Protein AF-A0A401PAD2-F1 (afdb_monomer)

Radius of gyration: 13.02 Å; Cα contacts (8 Å, |Δi|>4): 38; chains: 1; bounding box: 33×26×28 Å

Mean predicted aligned error: 3.1 Å

Organism: Scyliorhinus torazame (NCBI:txid75743)

Sequence (62 aa):
AISCHYASSHCYYIDVKGTTQENIEQEILELGRTKYGIYSDLTMADIWFLKGRLVQGERINL

pLDDT: mean 94.1, std 4.63, range [78.69, 98.38]

Structure (mmCIF, N/CA/C/O backbone):
data_AF-A0A401PAD2-F1
#
_entry.id   AF-A0A401PAD2-F1
#
loop_
_atom_site.group_PDB
_atom_site.id
_atom_site.type_symbol
_atom_site.label_atom_id
_atom_site.label_alt_id
_atom_site.label_comp_id
_atom_site.label_asym_id
_atom_site.label_entity_id
_atom_site.label_seq_id
_atom_site.pdbx_PDB_ins_code
_atom_site.Cartn_x
_atom_site.Cartn_y
_atom_site.Cartn_z
_atom_site.occupancy
_atom_site.B_iso_or_equiv
_atom_site.auth_seq_id
_atom_site.auth_comp_id
_atom_site.auth_asym_id
_atom_site.auth_atom_id
_atom_site.pdbx_PDB_model_num
ATOM 1 N N . ALA A 1 1 ? 17.305 5.807 10.304 1.00 83.25 1 ALA A N 1
ATOM 2 C CA . ALA A 1 1 ? 17.391 4.697 9.333 1.00 83.25 1 ALA A CA 1
ATOM 3 C C . ALA A 1 1 ? 16.527 5.040 8.125 1.00 83.25 1 ALA A C 1
ATOM 5 O O . ALA A 1 1 ? 15.548 5.753 8.307 1.00 83.25 1 ALA A O 1
ATOM 6 N N . ILE A 1 2 ? 16.889 4.577 6.927 1.00 94.12 2 ILE A N 1
ATOM 7 C CA . ILE A 1 2 ? 16.062 4.702 5.715 1.00 94.12 2 ILE A CA 1
ATOM 8 C C . ILE A 1 2 ? 15.614 3.290 5.330 1.00 94.12 2 ILE A C 1
ATOM 10 O O . ILE A 1 2 ? 16.449 2.387 5.293 1.00 94.12 2 ILE A O 1
ATOM 14 N N . SER A 1 3 ? 14.321 3.098 5.070 1.00 96.44 3 SER A N 1
ATOM 15 C CA . SER A 1 3 ? 13.744 1.819 4.639 1.00 96.44 3 SER A CA 1
ATOM 16 C C . SER A 1 3 ? 12.682 2.023 3.555 1.00 96.44 3 SER A C 1
ATOM 18 O O . SER A 1 3 ? 12.033 3.066 3.496 1.00 96.44 3 SER A O 1
ATOM 20 N N . CYS A 1 4 ? 12.507 1.006 2.707 1.00 96.25 4 CYS A N 1
ATOM 21 C CA . CYS A 1 4 ? 11.458 0.917 1.690 1.00 96.25 4 CYS A CA 1
ATOM 22 C C . CYS A 1 4 ? 10.874 -0.500 1.683 1.00 96.25 4 CYS A C 1
ATOM 24 O O . CYS A 1 4 ? 11.601 -1.468 1.912 1.00 96.25 4 CYS A O 1
ATOM 26 N N . HIS A 1 5 ? 9.585 -0.616 1.366 1.00 96.69 5 HIS A N 1
ATOM 27 C CA . HIS A 1 5 ? 8.914 -1.893 1.135 1.00 96.69 5 HIS A CA 1
ATOM 28 C C . HIS A 1 5 ? 8.600 -2.032 -0.354 1.00 96.69 5 HIS A C 1
ATOM 30 O O . HIS A 1 5 ? 8.046 -1.113 -0.956 1.00 96.69 5 HIS A O 1
ATOM 36 N N . TYR A 1 6 ? 8.958 -3.176 -0.933 1.00 97.31 6 TYR A N 1
ATOM 37 C CA . TYR A 1 6 ? 8.691 -3.511 -2.330 1.00 97.31 6 TYR A CA 1
ATOM 38 C C . TYR A 1 6 ? 7.716 -4.686 -2.400 1.00 97.31 6 TYR A C 1
ATOM 40 O O . TYR A 1 6 ? 7.738 -5.566 -1.541 1.00 97.31 6 TYR A O 1
ATOM 48 N N . ALA A 1 7 ? 6.887 -4.703 -3.440 1.00 97.94 7 ALA A N 1
ATOM 49 C CA . ALA A 1 7 ? 5.974 -5.794 -3.752 1.00 97.94 7 ALA A CA 1
ATOM 50 C C . ALA A 1 7 ? 6.053 -6.111 -5.251 1.00 97.94 7 ALA A C 1
ATOM 52 O O . ALA A 1 7 ? 6.391 -5.240 -6.054 1.00 97.94 7 ALA A O 1
ATOM 53 N N . SER A 1 8 ? 5.749 -7.355 -5.624 1.00 98.12 8 SER A N 1
ATOM 54 C CA . SER A 1 8 ? 5.614 -7.735 -7.035 1.00 98.12 8 SER A CA 1
ATOM 55 C C . SER A 1 8 ? 4.466 -6.960 -7.677 1.00 98.12 8 SER A C 1
ATOM 57 O O . SER A 1 8 ? 3.407 -6.810 -7.065 1.00 98.12 8 SER A O 1
ATOM 59 N N . SER A 1 9 ? 4.625 -6.537 -8.934 1.00 97.69 9 SER A N 1
ATOM 60 C CA . SER A 1 9 ? 3.542 -5.881 -9.675 1.00 97.69 9 SER A CA 1
ATOM 61 C C . SER A 1 9 ? 2.346 -6.803 -9.944 1.00 97.69 9 SER A C 1
ATOM 63 O O . SER A 1 9 ? 1.290 -6.303 -10.311 1.00 97.69 9 SER A O 1
ATOM 65 N N . HIS A 1 10 ? 2.477 -8.117 -9.718 1.00 98.12 10 HIS A N 1
ATOM 66 C CA . HIS A 1 10 ? 1.392 -9.104 -9.828 1.00 98.12 10 HIS A CA 1
ATOM 67 C C . HIS A 1 10 ? 0.516 -9.223 -8.565 1.00 98.12 10 HIS A C 1
ATOM 69 O O . HIS A 1 10 ? -0.471 -9.955 -8.573 1.00 98.12 10 HIS A O 1
ATOM 75 N N . CYS A 1 11 ? 0.878 -8.568 -7.459 1.00 98.38 11 CYS A N 1
ATOM 76 C CA . CYS A 1 11 ? 0.057 -8.553 -6.246 1.00 98.38 11 CYS A CA 1
ATOM 77 C C . CYS A 1 11 ? -1.247 -7.769 -6.465 1.00 98.38 11 CYS A C 1
ATOM 79 O O . CYS A 1 11 ? -1.402 -7.086 -7.470 1.00 98.38 11 CYS A O 1
ATOM 81 N N . TYR A 1 12 ? -2.186 -7.847 -5.522 1.00 97.56 12 TYR A N 1
ATOM 82 C CA . TYR A 1 12 ? -3.492 -7.190 -5.609 1.00 97.56 12 TYR A CA 1
ATOM 83 C C . TYR A 1 12 ? -3.898 -6.570 -4.271 1.00 97.56 12 TYR A C 1
ATOM 85 O O . TYR A 1 12 ? -3.446 -7.003 -3.210 1.00 97.56 12 TYR A O 1
ATOM 93 N N . TYR A 1 13 ? -4.752 -5.550 -4.332 1.00 97.38 13 TYR A N 1
ATOM 94 C CA . TYR A 1 13 ? -5.389 -4.973 -3.152 1.00 97.38 13 TYR A CA 1
ATOM 95 C C . TYR A 1 13 ? -6.550 -5.855 -2.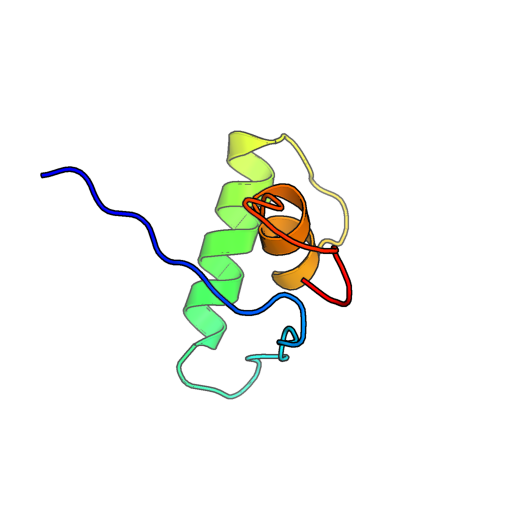687 1.00 97.38 13 TYR A C 1
ATOM 97 O O . TYR A 1 13 ? -7.232 -6.471 -3.505 1.00 97.38 13 TYR A O 1
ATOM 105 N N . ILE A 1 14 ? -6.776 -5.901 -1.377 1.00 97.12 14 ILE A N 1
ATOM 106 C CA . ILE A 1 14 ? -7.890 -6.625 -0.758 1.00 97.12 14 ILE A CA 1
ATOM 107 C C . ILE A 1 14 ? -8.780 -5.661 0.020 1.00 97.12 14 ILE A C 1
ATOM 109 O O . ILE A 1 14 ? -8.293 -4.658 0.545 1.00 97.12 14 ILE A O 1
ATOM 113 N N . ASP A 1 15 ? -10.066 -5.994 0.112 1.00 96.19 15 ASP A N 1
ATOM 114 C CA . ASP A 1 15 ? -10.966 -5.371 1.078 1.00 96.19 15 ASP A CA 1
ATOM 115 C C . ASP A 1 15 ? -10.607 -5.878 2.483 1.00 96.19 15 ASP A C 1
ATOM 117 O O . ASP A 1 15 ? -10.424 -7.080 2.699 1.00 96.19 15 ASP A O 1
ATOM 121 N N . VAL A 1 16 ? -10.458 -4.949 3.421 1.00 97.38 16 VAL A N 1
ATOM 122 C CA . VAL A 1 16 ? -10.085 -5.230 4.811 1.00 97.38 16 VAL A CA 1
ATOM 123 C C . VAL A 1 16 ? -11.266 -5.112 5.774 1.00 97.38 16 VAL A C 1
ATOM 125 O 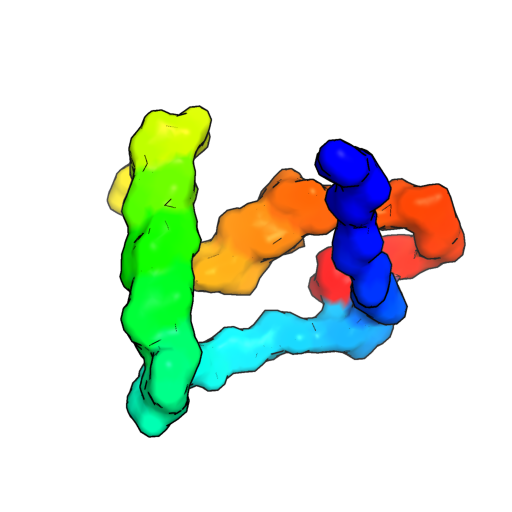O . VAL A 1 16 ? -11.075 -5.325 6.974 1.00 97.38 16 VAL A O 1
ATOM 128 N N . LYS A 1 17 ? -12.478 -4.820 5.290 1.00 96.38 17 LYS A N 1
ATOM 129 C CA . LYS A 1 17 ? -13.681 -4.757 6.129 1.00 96.38 17 LYS A CA 1
ATOM 130 C C . LYS A 1 17 ? -13.942 -6.070 6.856 1.00 96.38 17 LYS A C 1
ATOM 132 O O . LYS A 1 17 ? -13.826 -7.156 6.290 1.00 96.38 17 LYS A O 1
ATOM 137 N N . GLY A 1 18 ? -14.289 -5.971 8.135 1.00 97.25 18 GLY A N 1
ATOM 138 C CA . GLY A 1 18 ? -14.479 -7.115 9.023 1.00 97.25 18 GLY A CA 1
ATOM 139 C C . GLY A 1 18 ? -13.184 -7.834 9.414 1.00 97.25 18 GLY A C 1
ATOM 140 O O . GLY A 1 18 ? -13.243 -8.849 10.107 1.00 97.25 18 GLY A O 1
ATOM 141 N N . THR A 1 19 ? -12.016 -7.335 8.997 1.00 98.12 19 THR A N 1
ATOM 142 C CA . THR A 1 19 ? -10.711 -7.845 9.434 1.00 98.12 19 THR A CA 1
ATOM 143 C C . THR A 1 19 ? -10.118 -6.953 10.521 1.00 98.12 19 THR A C 1
ATOM 145 O O . THR A 1 19 ? -10.568 -5.836 10.767 1.00 98.12 19 THR A O 1
ATOM 148 N N . THR A 1 20 ? -9.032 -7.404 11.146 1.00 97.44 20 THR A N 1
ATOM 149 C CA . THR A 1 20 ? -8.281 -6.591 12.113 1.00 97.44 20 THR A CA 1
ATOM 150 C C . THR A 1 20 ? -7.599 -5.364 11.499 1.00 97.44 20 THR A C 1
ATOM 152 O O . THR A 1 20 ? -7.074 -4.553 12.251 1.00 97.44 20 THR A O 1
ATOM 155 N N . GLN A 1 21 ? -7.580 -5.226 10.166 1.00 98.06 21 GLN A N 1
ATOM 156 C CA . GLN A 1 21 ? -6.951 -4.112 9.446 1.00 98.06 21 GLN A CA 1
ATOM 157 C C . GLN A 1 21 ? -7.949 -3.027 9.012 1.00 98.06 21 GLN A C 1
ATOM 159 O O . GLN A 1 21 ? -7.549 -2.060 8.369 1.00 98.06 21 GLN A O 1
ATOM 164 N N . GLU A 1 22 ? -9.233 -3.144 9.360 1.00 97.75 22 GLU A N 1
ATOM 165 C CA . GLU A 1 22 ? -10.250 -2.148 8.991 1.00 97.75 22 GLU A CA 1
ATOM 166 C C . GLU A 1 22 ? -9.929 -0.741 9.530 1.00 97.75 22 GLU A C 1
ATOM 168 O O . GLU A 1 22 ? -10.174 0.263 8.863 1.00 97.75 22 GLU A O 1
ATOM 173 N N . ASN A 1 23 ? -9.294 -0.645 10.702 1.00 97.00 23 ASN A N 1
ATOM 174 C CA . ASN A 1 23 ? -8.834 0.634 11.247 1.00 97.00 23 ASN A CA 1
ATOM 175 C C . ASN A 1 23 ? -7.765 1.303 10.361 1.00 97.00 23 ASN A C 1
ATOM 177 O O . ASN A 1 23 ? -7.777 2.522 10.205 1.00 97.00 23 ASN A O 1
ATOM 181 N N . ILE A 1 24 ? -6.883 0.515 9.739 1.00 96.38 24 ILE A N 1
ATOM 182 C CA . ILE A 1 24 ? -5.837 1.021 8.843 1.00 96.38 24 ILE A CA 1
ATOM 183 C C . ILE A 1 24 ? -6.449 1.640 7.585 1.00 96.38 24 ILE A C 1
ATOM 185 O O . ILE A 1 24 ? -5.962 2.666 7.112 1.00 96.38 24 ILE A O 1
ATOM 189 N N . GLU A 1 25 ? -7.535 1.069 7.056 1.00 95.88 25 GLU A N 1
ATOM 190 C CA . GLU A 1 25 ? -8.264 1.687 5.943 1.00 95.88 25 GLU A CA 1
ATOM 191 C C . GLU A 1 25 ? -8.732 3.103 6.312 1.00 95.88 25 GLU A C 1
ATOM 193 O O . GLU A 1 2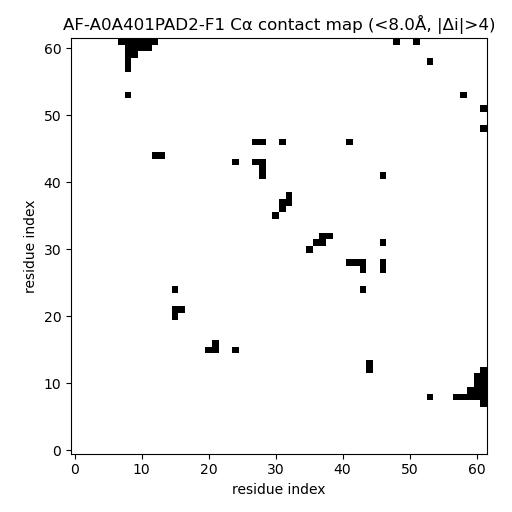5 ? -8.501 4.037 5.542 1.00 95.88 25 GLU A O 1
ATOM 198 N N . GLN A 1 26 ? -9.307 3.294 7.504 1.00 94.50 26 GLN A N 1
ATOM 199 C CA . GLN A 1 26 ? -9.772 4.614 7.949 1.00 94.50 26 GLN A CA 1
ATOM 200 C C . GLN A 1 26 ? -8.624 5.628 8.068 1.00 94.50 26 GLN A C 1
ATOM 202 O O . GLN A 1 26 ? -8.741 6.751 7.572 1.00 94.50 26 GLN A O 1
ATOM 207 N N . GLU A 1 27 ? -7.489 5.222 8.645 1.00 95.19 27 GLU A N 1
ATOM 208 C CA . GLU A 1 27 ? -6.291 6.068 8.758 1.00 95.19 27 GLU A CA 1
ATOM 209 C C . GLU A 1 27 ? -5.744 6.480 7.379 1.00 95.19 27 GLU A C 1
ATOM 211 O O . GLU A 1 27 ? -5.340 7.627 7.158 1.00 95.19 27 GLU A O 1
ATOM 216 N N . ILE A 1 28 ? -5.750 5.558 6.413 1.00 93.88 28 ILE A N 1
ATOM 217 C CA . ILE A 1 28 ? -5.257 5.829 5.060 1.00 93.88 28 ILE A CA 1
ATOM 218 C C . ILE A 1 28 ? -6.194 6.776 4.312 1.00 93.88 28 ILE A C 1
ATOM 220 O O . ILE A 1 28 ? -5.708 7.691 3.640 1.00 93.88 28 ILE A O 1
ATOM 224 N N . LEU A 1 29 ? -7.511 6.617 4.451 1.00 94.12 29 LEU A N 1
ATOM 225 C CA . LEU A 1 29 ? -8.488 7.538 3.867 1.00 94.12 29 LEU A CA 1
ATOM 226 C C . LEU A 1 29 ? -8.340 8.957 4.434 1.00 94.12 29 LEU A C 1
ATOM 228 O O . LEU A 1 29 ? -8.406 9.934 3.683 1.00 94.12 29 LEU A O 1
ATOM 232 N N . GLU A 1 30 ? -8.071 9.093 5.732 1.00 93.38 30 GLU A N 1
ATOM 233 C CA . GLU A 1 30 ? -7.795 10.392 6.352 1.00 93.38 30 GLU A CA 1
ATOM 234 C C . GLU A 1 30 ? -6.497 11.026 5.828 1.00 93.38 30 GLU A C 1
ATOM 236 O O . GLU A 1 30 ? -6.463 12.225 5.529 1.00 93.38 30 GLU A O 1
ATOM 241 N N . LEU A 1 31 ? -5.446 10.229 5.610 1.00 90.38 31 LEU A N 1
ATOM 242 C CA . LEU A 1 31 ? -4.235 10.691 4.927 1.00 90.38 31 LEU A CA 1
ATOM 243 C C . LEU A 1 31 ? -4.541 11.157 3.497 1.00 90.38 31 LEU A C 1
ATOM 245 O O . LEU A 1 31 ? -3.998 12.169 3.055 1.00 90.38 31 LEU A O 1
ATOM 249 N N . GLY A 1 32 ? -5.423 10.452 2.784 1.00 90.31 32 GLY A N 1
ATOM 250 C CA . GLY A 1 32 ? -5.936 10.848 1.472 1.00 90.31 32 GLY A CA 1
ATOM 251 C C . GLY A 1 32 ? -6.512 12.267 1.477 1.00 90.31 32 GLY A C 1
ATOM 252 O O . GLY A 1 32 ? -6.084 13.129 0.703 1.00 90.31 32 GLY A O 1
ATOM 253 N N . ARG A 1 33 ? -7.425 12.525 2.418 1.00 91.12 33 ARG A N 1
ATOM 254 C CA . ARG A 1 33 ? -8.090 13.825 2.595 1.00 91.12 33 ARG A CA 1
ATOM 255 C C . ARG A 1 33 ? -7.105 14.926 2.969 1.00 91.12 33 ARG A C 1
ATOM 257 O O . ARG A 1 33 ? -7.079 15.973 2.332 1.00 91.12 33 ARG A O 1
ATOM 264 N N . THR A 1 34 ? -6.277 14.689 3.983 1.00 91.38 34 THR A N 1
ATOM 265 C CA . THR A 1 34 ? -5.390 15.718 4.549 1.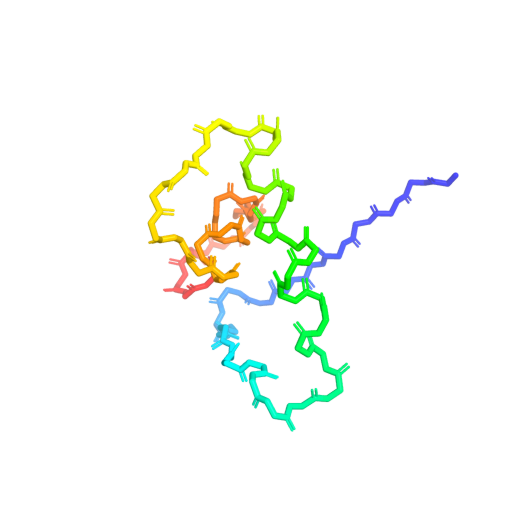00 91.38 34 THR A CA 1
ATOM 266 C C . THR A 1 34 ? -4.204 16.046 3.649 1.00 91.38 34 THR A C 1
ATOM 268 O O . THR A 1 34 ? -3.829 17.210 3.529 1.00 91.38 34 THR A O 1
ATOM 271 N N . LYS A 1 35 ? -3.608 15.043 2.993 1.00 89.06 35 LYS A N 1
ATOM 272 C CA . LYS A 1 35 ? -2.397 15.231 2.185 1.00 89.06 35 LYS A CA 1
ATOM 273 C C . LYS A 1 35 ? -2.688 15.642 0.747 1.00 89.06 35 LYS A C 1
ATOM 275 O O . LYS A 1 35 ? -1.899 16.386 0.167 1.00 89.06 35 LYS A O 1
ATOM 280 N N . TYR A 1 36 ? -3.769 15.130 0.164 1.00 85.88 36 TYR A N 1
ATOM 281 C CA . TYR A 1 36 ? -4.073 15.325 -1.255 1.00 85.88 36 TYR A CA 1
ATOM 282 C C . TYR A 1 36 ? -5.337 16.158 -1.494 1.00 85.88 36 TYR A C 1
ATOM 284 O O . TYR A 1 36 ? -5.629 16.474 -2.643 1.00 85.88 36 TYR A O 1
ATOM 292 N N . GLY A 1 37 ? -6.076 16.535 -0.442 1.00 87.19 37 GLY A N 1
ATOM 293 C C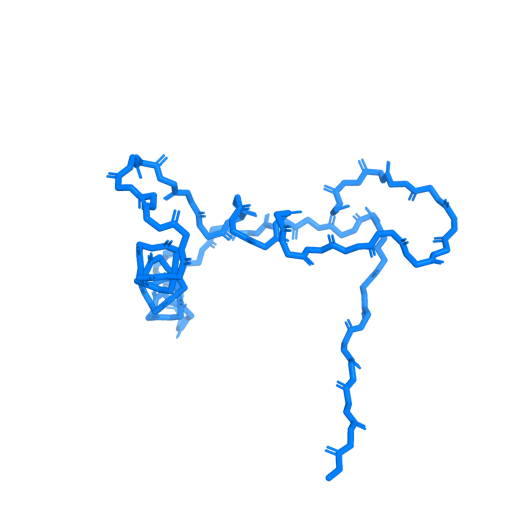A . GLY A 1 37 ? -7.304 17.325 -0.570 1.00 87.19 37 GLY A CA 1
ATOM 294 C C . GLY A 1 37 ? -8.435 16.578 -1.278 1.00 87.19 37 GLY A C 1
ATOM 295 O O . GLY A 1 37 ? -9.318 17.212 -1.853 1.00 87.19 37 GLY A O 1
ATOM 296 N N . ILE A 1 38 ? -8.394 15.242 -1.293 1.00 83.94 38 ILE A N 1
ATOM 297 C CA . ILE A 1 38 ? -9.384 14.429 -2.000 1.00 83.94 38 ILE A CA 1
ATOM 298 C C . ILE A 1 38 ? -10.497 14.046 -1.026 1.00 83.94 38 ILE A C 1
ATOM 300 O O . ILE A 1 38 ? -10.273 13.291 -0.082 1.00 83.94 38 ILE A O 1
ATOM 304 N N . TYR A 1 39 ? -11.693 14.578 -1.269 1.00 78.69 39 TYR A N 1
ATOM 305 C CA . TYR A 1 39 ? -12.891 14.355 -0.448 1.00 78.69 39 TYR A CA 1
ATOM 306 C C . TYR A 1 39 ? -13.957 13.498 -1.147 1.00 78.69 39 TYR A C 1
ATOM 308 O O . TYR A 1 39 ? -15.025 13.279 -0.585 1.00 78.69 39 TYR A O 1
ATOM 316 N N . SER A 1 40 ? -13.683 13.036 -2.369 1.00 81.31 40 SER A N 1
ATOM 317 C CA . SER A 1 40 ? -14.526 12.079 -3.090 1.00 81.31 40 SER A CA 1
ATOM 318 C C . SER A 1 40 ? -14.437 10.677 -2.477 1.00 81.31 40 SER A C 1
ATOM 320 O O . SER A 1 40 ? -13.506 10.392 -1.721 1.00 81.31 40 SER A O 1
ATOM 322 N N . ASP A 1 41 ? -15.365 9.793 -2.853 1.00 82.88 41 ASP A N 1
ATOM 323 C CA . ASP A 1 41 ? -15.355 8.378 -2.467 1.00 82.88 41 ASP A CA 1
ATOM 324 C C . ASP A 1 41 ? -14.118 7.669 -3.045 1.00 82.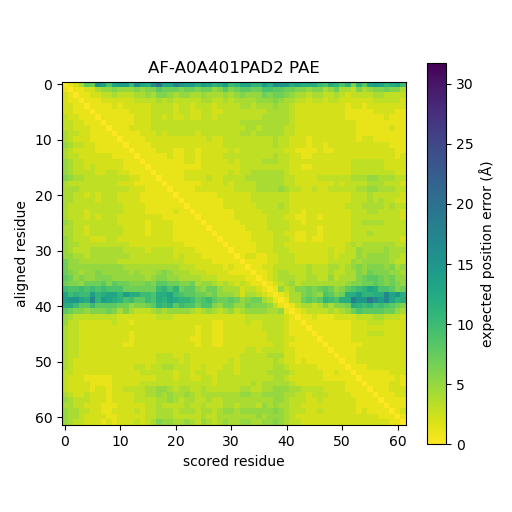88 41 ASP A C 1
ATOM 326 O O . ASP A 1 41 ? -14.118 7.192 -4.178 1.00 82.88 41 ASP A O 1
ATOM 330 N N . LEU A 1 42 ? -13.034 7.657 -2.269 1.00 87.44 42 LEU A N 1
ATOM 331 C CA . LEU A 1 42 ? -11.827 6.881 -2.528 1.00 87.44 42 LEU A CA 1
ATOM 332 C C . LEU A 1 42 ? -11.842 5.598 -1.708 1.00 87.44 42 LEU A C 1
ATOM 334 O O . LEU A 1 42 ? -12.349 5.561 -0.586 1.00 87.44 42 LEU A O 1
ATOM 338 N N . THR A 1 43 ? -11.185 4.577 -2.241 1.00 93.06 43 THR A N 1
ATOM 339 C CA . THR A 1 43 ? -10.837 3.363 -1.507 1.00 93.06 43 THR A CA 1
ATOM 340 C C . THR A 1 43 ? -9.394 3.427 -1.006 1.00 93.06 43 THR A C 1
ATOM 342 O O . THR A 1 43 ? -8.562 4.196 -1.500 1.00 93.06 43 THR A O 1
ATOM 345 N N . MET A 1 44 ? -9.049 2.570 -0.041 1.00 94.50 44 MET A N 1
ATOM 346 C CA . MET A 1 44 ? -7.655 2.386 0.374 1.00 94.50 44 MET A CA 1
ATOM 347 C C . MET A 1 44 ? -6.748 1.986 -0.807 1.00 94.50 44 MET A C 1
ATOM 349 O O . MET A 1 44 ? -5.592 2.416 -0.875 1.00 94.50 44 MET A O 1
ATOM 353 N N . ALA A 1 45 ? -7.268 1.189 -1.748 1.00 95.38 45 ALA A N 1
ATOM 354 C CA . ALA A 1 45 ? -6.540 0.744 -2.934 1.00 95.38 45 ALA A CA 1
ATOM 355 C C . ALA A 1 45 ? -6.118 1.921 -3.827 1.00 95.38 45 ALA A C 1
ATOM 357 O O . ALA A 1 45 ? -4.961 1.980 -4.241 1.00 95.38 45 ALA A O 1
ATOM 358 N N . ASP A 1 46 ? -7.002 2.900 -4.043 1.00 93.50 46 ASP A N 1
ATOM 359 C CA . ASP A 1 46 ? -6.708 4.083 -4.864 1.00 93.50 46 ASP A CA 1
ATOM 360 C C . ASP A 1 46 ? -5.525 4.884 -4.305 1.00 93.50 46 ASP A C 1
ATOM 362 O O . ASP A 1 46 ? -4.635 5.325 -5.038 1.00 93.50 46 ASP A O 1
ATOM 366 N N . ILE A 1 47 ? -5.471 5.032 -2.978 1.00 93.62 47 ILE A N 1
ATOM 367 C CA . ILE A 1 47 ? -4.411 5.785 -2.299 1.00 93.62 47 ILE A CA 1
ATOM 368 C C . ILE A 1 47 ? -3.068 5.062 -2.430 1.00 93.62 47 ILE A C 1
ATOM 370 O O . ILE A 1 47 ? -2.041 5.695 -2.704 1.00 93.62 47 ILE A O 1
ATOM 374 N N . TRP A 1 48 ? -3.047 3.738 -2.275 1.00 94.75 48 TRP A N 1
ATOM 375 C CA . TRP A 1 48 ? -1.828 2.960 -2.486 1.00 94.75 48 TRP A CA 1
ATOM 376 C C . TRP A 1 48 ? -1.393 2.935 -3.946 1.00 94.75 48 TRP A C 1
ATOM 378 O O . TRP A 1 48 ? -0.197 3.078 -4.201 1.00 94.75 48 TRP A O 1
ATOM 388 N N . PHE A 1 49 ? -2.327 2.833 -4.890 1.00 93.94 49 PHE A N 1
ATOM 389 C CA . PHE A 1 49 ? -2.040 2.886 -6.323 1.00 93.94 49 PHE A CA 1
ATOM 390 C C . PHE A 1 49 ? -1.388 4.217 -6.713 1.00 93.94 49 PHE A C 1
ATOM 392 O O . PHE A 1 49 ? -0.451 4.251 -7.513 1.00 93.94 49 PHE A O 1
ATOM 399 N N . LEU A 1 50 ? -1.839 5.320 -6.106 1.00 91.88 50 LEU A N 1
ATOM 400 C CA . LEU A 1 50 ? -1.293 6.658 -6.332 1.00 91.88 50 LEU A CA 1
ATOM 401 C C . LEU A 1 50 ? 0.097 6.842 -5.695 1.00 91.88 50 LEU A C 1
ATOM 403 O O . LEU A 1 50 ? 0.927 7.601 -6.209 1.00 91.88 50 LEU A O 1
ATOM 407 N N . LYS A 1 51 ? 0.385 6.142 -4.591 1.00 92.50 51 LYS A N 1
ATOM 408 C CA . LYS A 1 51 ? 1.688 6.172 -3.898 1.00 92.50 51 LYS A CA 1
ATOM 409 C C . LYS A 1 51 ? 2.713 5.193 -4.474 1.00 92.50 51 LYS A C 1
ATOM 411 O O . LYS A 1 51 ? 3.906 5.487 -4.416 1.00 92.50 51 LYS A O 1
ATOM 416 N N . GLY A 1 52 ? 2.271 4.065 -5.024 1.00 95.00 52 GLY A N 1
ATOM 417 C CA . GLY A 1 52 ? 3.121 3.042 -5.627 1.00 95.00 52 GLY A CA 1
ATOM 418 C C . GLY A 1 52 ? 3.933 3.584 -6.802 1.00 95.00 52 GLY A C 1
ATOM 419 O O . GLY A 1 52 ? 3.510 4.495 -7.517 1.00 95.00 52 GLY A O 1
ATOM 420 N N . ARG A 1 53 ? 5.143 3.058 -6.994 1.00 96.88 53 ARG A N 1
ATOM 421 C CA . ARG A 1 53 ? 6.015 3.409 -8.121 1.00 96.88 53 ARG A CA 1
ATOM 422 C C . ARG A 1 53 ? 6.576 2.135 -8.730 1.00 96.88 53 ARG A C 1
ATOM 424 O O . ARG A 1 53 ? 7.088 1.285 -8.005 1.00 96.88 53 ARG A O 1
ATOM 431 N N . LEU A 1 54 ? 6.511 2.035 -10.056 1.00 97.69 54 LEU A N 1
ATOM 432 C CA . LEU A 1 54 ? 7.232 1.006 -10.793 1.00 97.69 54 LEU A CA 1
ATOM 433 C C . LEU A 1 54 ? 8.728 1.290 -10.660 1.00 97.69 54 LEU A C 1
ATOM 435 O O . LEU A 1 54 ? 9.220 2.292 -11.172 1.00 97.69 54 LEU A O 1
ATOM 439 N N . VAL A 1 55 ? 9.431 0.426 -9.935 1.00 98.00 55 VAL A N 1
ATOM 440 C CA . VAL A 1 55 ? 10.879 0.562 -9.724 1.00 98.00 55 VAL A CA 1
ATOM 441 C C . VAL A 1 55 ? 11.656 -0.194 -10.800 1.00 98.00 55 VAL A C 1
ATOM 443 O O . VAL A 1 55 ? 12.676 0.296 -11.274 1.00 98.00 55 VAL A O 1
ATOM 446 N N . GLN A 1 56 ? 11.165 -1.366 -11.209 1.00 97.81 56 GLN A N 1
ATOM 447 C CA . GLN A 1 56 ? 11.756 -2.184 -12.265 1.00 97.81 56 GLN A CA 1
ATOM 448 C C . GLN A 1 56 ? 10.692 -3.113 -12.873 1.00 97.81 56 GLN A C 1
ATOM 450 O O . GLN A 1 56 ? 9.778 -3.543 -12.169 1.00 97.81 56 GLN A O 1
ATOM 455 N N . GLY A 1 57 ? 10.824 -3.420 -14.169 1.00 97.69 57 GLY A N 1
ATOM 456 C CA . GLY A 1 57 ? 9.946 -4.346 -14.889 1.00 97.69 57 GLY A CA 1
ATOM 457 C C . GLY A 1 57 ? 8.728 -3.650 -15.490 1.00 97.69 57 GLY A C 1
ATOM 458 O O . GLY A 1 57 ? 8.835 -2.523 -15.967 1.00 97.69 57 GLY A O 1
ATOM 459 N N . GLU A 1 58 ? 7.579 -4.320 -15.456 1.00 97.88 58 GLU A N 1
ATOM 460 C CA . GLU A 1 58 ? 6.309 -3.806 -15.974 1.00 97.88 58 GLU A CA 1
ATOM 461 C C . GLU A 1 58 ? 5.282 -3.628 -14.855 1.00 97.88 58 GLU A C 1
ATOM 463 O O . GLU A 1 58 ? 5.233 -4.395 -13.883 1.00 97.88 58 GLU A O 1
ATOM 468 N N . ARG A 1 59 ? 4.432 -2.609 -15.009 1.00 96.81 59 ARG A N 1
ATOM 469 C CA . ARG A 1 59 ? 3.291 -2.383 -14.126 1.00 96.81 59 ARG A CA 1
ATOM 470 C C . ARG A 1 59 ? 2.118 -3.240 -14.594 1.00 96.81 59 ARG A C 1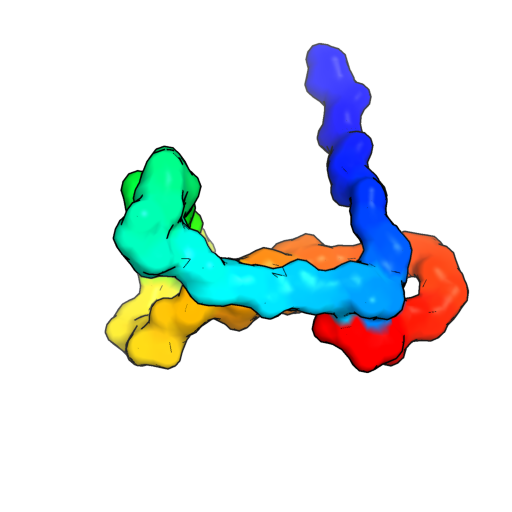
ATOM 472 O O . ARG A 1 59 ? 1.571 -2.977 -15.658 1.00 96.81 59 ARG A O 1
ATOM 479 N N . ILE A 1 60 ? 1.761 -4.245 -13.799 1.00 97.06 60 ILE A N 1
ATOM 480 C CA . ILE A 1 60 ? 0.754 -5.250 -14.166 1.00 97.06 60 ILE A CA 1
ATOM 481 C C . ILE A 1 60 ? -0.543 -5.019 -13.391 1.00 97.06 60 ILE A C 1
ATOM 483 O O . ILE A 1 60 ? -1.579 -4.810 -14.012 1.00 97.06 60 ILE A O 1
ATOM 487 N N . ASN A 1 61 ? -0.490 -5.014 -12.056 1.00 96.38 61 ASN A N 1
ATOM 488 C CA . ASN A 1 61 ? -1.677 -4.861 -11.211 1.00 96.38 61 ASN A CA 1
ATOM 489 C C . ASN A 1 61 ? -1.523 -3.816 -10.085 1.00 96.38 61 ASN A C 1
ATOM 491 O O . ASN A 1 61 ? -2.445 -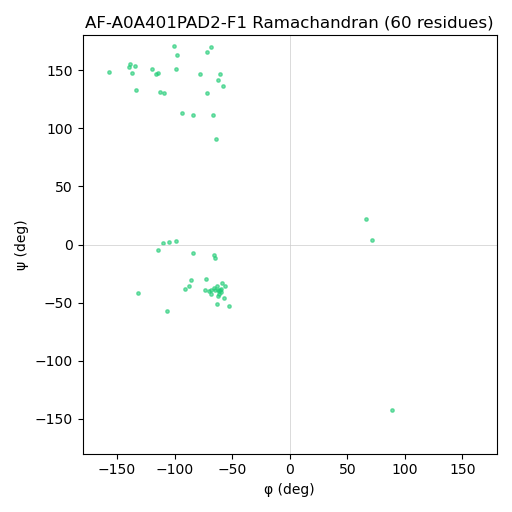3.030 -9.882 1.00 96.38 61 ASN A O 1
ATOM 495 N N . LEU A 1 62 ? -0.376 -3.759 -9.383 1.00 94.88 62 LEU A N 1
ATOM 496 C CA . LEU A 1 62 ? -0.076 -2.700 -8.391 1.00 94.88 62 LEU A CA 1
ATOM 497 C C . LEU A 1 62 ? 0.481 -1.410 -9.010 1.00 94.88 62 LEU A C 1
ATOM 499 O O . LEU A 1 62 ? 1.235 -1.476 -10.004 1.00 94.88 62 LEU A O 1
#

InterPro domains:
  IPR047128 Phytanoyl-CoA dioxygenase [PTHR21308] (1-62)

Secondary structure (DSSP, 8-state):
--------TT------TTSTTHHHHHHHHHHHHHHH---S---HHHHHHHH----SS--S--

Foldseek 3Di:
DDDDDDDDLPD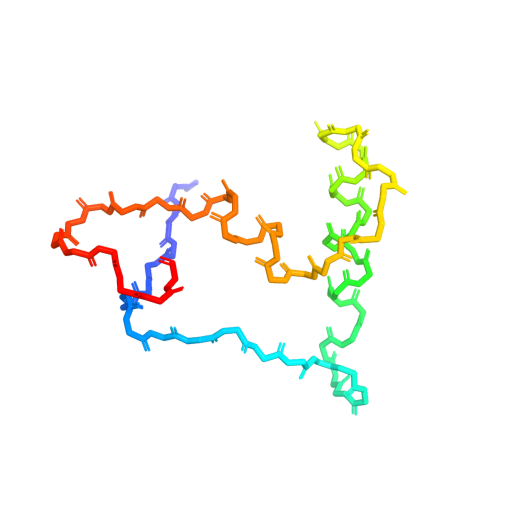ADDDQPPHPCVVVFVVQVVCCCPVVVDPDDDGSRVSVVVVDDCPDDDNDHD

Solvent-accessible surface area (backbone atoms only — not comparable to full-atom values): 4201 Å² total; per-residue (Å²): 138,88,86,85,87,86,77,66,31,82,45,80,82,77,87,38,77,98,45,97,50,37,65,56,42,55,55,48,49,50,48,40,32,74,75,69,68,49,83,68,99,73,55,56,57,58,57,49,55,71,70,55,74,87,86,74,90,69,77,73,66,82